Protein AF-A0A8T3BI69-F1 (afdb_monomer)

Secondary structure (DSSP, 8-state):
--------S-HHHHHHHHHHHHHHHHHHHHHHHHHHHHHHHHH---GGG-SS-HHHHHHHHTTSTT-----HHHHHHHHHHHHHHHHHHHHHHHHHHHHTT-SS--HHHHHHHHTT-GGGGGGTTT-

Sequence (127 aa):
MDQQNHNTPQENGDIAGAHLRHHHQQQQQLRTLWVDMYREIEQMKNFKNMNLPLPTIKKIMETDEDVQMIDDEALVVFACACEMFILELTHRPWTHAEKNKRQTLQKNDIVAAIRQTDRLEFLADIL

Radius of gyration: 21.9 Å; Cα contacts (8 Å, |Δi|>4): 60; chains: 1; bounding box: 52×38×75 Å

Solvent-accessible surface area (backbone atoms only — not comparable to full-atom values): 7729 Å² total; per-residue (Å²): 138,87,83,80,84,90,80,78,85,65,67,68,62,57,55,55,53,52,51,53,51,52,53,51,50,52,53,48,53,50,50,51,53,52,53,54,49,52,51,50,58,75,63,61,85,58,84,86,73,54,95,53,61,54,72,58,54,49,56,58,58,57,68,42,88,87,54,86,81,80,57,72,66,56,43,54,50,48,42,54,51,51,53,56,47,52,54,50,61,50,56,56,17,42,56,50,21,50,75,68,76,38,97,61,85,49,72,68,26,41,46,55,38,34,79,74,33,78,93,42,49,90,45,59,90,80,97

InterPro domains:
  IPR007125 Core Histone H2A/H2B/H3 domain [PF00125] (40-115)
  IPR009072 Histone-fold [G3DSA:1.10.20.10] (15-127)
  IPR009072 Histone-fold [SSF47113] (3-123)
  IPR050568 Transcription/DNA replication regulator [PTHR10252] (22-127)

Organism: Dendrobium nobile (NCBI:txid94219)

Structure (mmCIF, N/CA/C/O backbone):
data_AF-A0A8T3BI69-F1
#
_entry.id   AF-A0A8T3BI69-F1
#
loop_
_atom_site.group_PDB
_atom_site.id
_atom_site.type_symbol
_atom_site.label_atom_id
_atom_site.label_alt_id
_atom_site.label_comp_id
_atom_site.label_asym_id
_atom_site.label_entity_id
_atom_site.label_seq_id
_atom_site.pdbx_PDB_ins_code
_atom_site.Cartn_x
_atom_site.Cartn_y
_atom_site.Cartn_z
_atom_site.occupancy
_atom_site.B_iso_or_equiv
_atom_site.auth_seq_id
_atom_site.auth_comp_id
_atom_site.auth_asym_id
_atom_site.auth_atom_id
_atom_site.pdbx_PDB_model_num
ATOM 1 N N . MET A 1 1 ? 29.627 -28.598 -53.662 1.00 40.31 1 MET A N 1
ATOM 2 C CA . MET A 1 1 ? 29.943 -27.183 -53.400 1.00 40.31 1 MET A CA 1
ATOM 3 C C . MET A 1 1 ? 28.933 -26.697 -52.399 1.00 40.31 1 MET A C 1
ATOM 5 O O . MET A 1 1 ? 27.747 -26.616 -52.689 1.00 40.31 1 MET A O 1
ATOM 9 N N . ASP A 1 2 ? 29.450 -26.575 -51.195 1.00 43.94 2 ASP A N 1
ATOM 10 C CA . ASP A 1 2 ? 28.771 -26.435 -49.925 1.00 43.94 2 ASP A CA 1
ATOM 11 C C . ASP A 1 2 ? 28.125 -25.063 -49.748 1.00 43.94 2 ASP A C 1
ATOM 13 O O . ASP A 1 2 ? 28.671 -24.046 -50.180 1.00 43.94 2 ASP A O 1
ATOM 17 N N . GLN A 1 3 ? 27.004 -25.049 -49.029 1.00 41.16 3 GLN A N 1
ATOM 18 C CA . GLN A 1 3 ? 26.747 -24.047 -47.996 1.00 41.16 3 GLN A CA 1
ATOM 19 C C . GLN A 1 3 ? 25.651 -24.555 -47.050 1.00 41.16 3 GLN A C 1
ATOM 21 O O . GLN A 1 3 ? 24.454 -24.430 -47.300 1.00 41.16 3 GLN A O 1
ATOM 26 N N . GLN A 1 4 ? 26.105 -25.174 -45.959 1.00 42.47 4 GLN A N 1
ATOM 27 C CA . GLN A 1 4 ? 25.344 -25.377 -44.732 1.00 42.47 4 GLN A CA 1
ATOM 28 C C . GLN A 1 4 ? 25.448 -24.120 -43.848 1.00 42.47 4 GLN A C 1
ATOM 30 O O . GLN A 1 4 ? 26.543 -23.615 -43.632 1.00 42.47 4 GLN A O 1
ATOM 35 N N . ASN A 1 5 ? 24.290 -23.691 -43.331 1.00 43.53 5 ASN A N 1
ATOM 36 C CA . ASN A 1 5 ? 23.992 -23.004 -42.063 1.00 43.53 5 ASN A CA 1
ATOM 37 C C . ASN A 1 5 ? 24.924 -21.921 -41.492 1.00 43.53 5 ASN A C 1
ATOM 39 O O . ASN A 1 5 ? 26.056 -22.203 -41.118 1.00 43.53 5 ASN A O 1
ATOM 43 N N . HIS A 1 6 ? 24.310 -20.800 -41.088 1.00 39.62 6 HIS A N 1
ATOM 44 C CA . HIS A 1 6 ? 24.419 -20.318 -39.702 1.00 39.62 6 HIS A CA 1
ATOM 45 C C . HIS A 1 6 ? 23.134 -19.583 -39.288 1.00 39.62 6 HIS A C 1
ATOM 47 O O . HIS A 1 6 ? 22.968 -18.398 -39.545 1.00 39.62 6 HIS A O 1
ATOM 53 N N . ASN A 1 7 ? 22.214 -20.306 -38.648 1.00 47.62 7 ASN A N 1
ATOM 54 C CA . ASN A 1 7 ? 21.212 -19.711 -37.768 1.00 47.62 7 ASN A CA 1
ATOM 55 C C . ASN A 1 7 ? 21.392 -20.398 -36.412 1.00 47.62 7 ASN A C 1
ATOM 57 O O . ASN A 1 7 ? 21.103 -21.585 -36.257 1.00 47.62 7 ASN A O 1
ATOM 61 N N . THR A 1 8 ? 22.003 -19.684 -35.475 1.00 51.09 8 THR A N 1
ATOM 62 C CA . THR A 1 8 ? 22.376 -20.165 -34.143 1.00 51.09 8 THR A CA 1
ATOM 63 C C . THR A 1 8 ? 21.138 -20.222 -33.236 1.00 51.09 8 THR A C 1
ATOM 65 O O . THR A 1 8 ? 20.461 -19.209 -33.091 1.00 51.09 8 THR A O 1
ATOM 68 N N . PRO A 1 9 ? 20.851 -21.339 -32.540 1.00 45.19 9 PRO A N 1
ATOM 69 C CA . PRO A 1 9 ? 19.766 -21.417 -31.549 1.00 45.19 9 PRO A CA 1
ATOM 70 C C . PRO A 1 9 ? 20.068 -20.746 -30.189 1.00 45.19 9 PRO A C 1
ATOM 72 O O . PRO A 1 9 ? 19.399 -21.048 -29.203 1.00 45.19 9 PRO A O 1
ATOM 75 N N . GLN A 1 10 ? 21.091 -19.890 -30.082 1.00 48.94 10 GLN A N 1
ATOM 76 C CA . GLN A 1 10 ? 21.753 -19.631 -28.794 1.00 48.94 10 GLN A CA 1
ATOM 77 C C . GLN A 1 10 ? 21.201 -18.440 -27.980 1.00 48.94 10 GLN A C 1
ATOM 79 O O . GLN A 1 10 ? 21.385 -18.422 -26.770 1.00 48.94 10 GLN A O 1
ATOM 84 N N . GLU A 1 11 ? 20.456 -17.497 -28.572 1.00 48.66 11 GLU A N 1
ATOM 85 C CA . GLU A 1 11 ? 19.955 -16.309 -27.840 1.00 48.66 11 GLU A CA 1
ATOM 86 C C . GLU A 1 11 ? 18.747 -16.579 -26.923 1.00 48.66 11 GLU A C 1
ATOM 88 O O . GLU A 1 11 ? 18.547 -15.883 -25.928 1.00 48.66 11 GLU A O 1
ATOM 93 N N . ASN A 1 12 ? 17.940 -17.607 -27.201 1.00 50.50 12 ASN A N 1
ATOM 94 C CA . ASN A 1 12 ? 16.701 -17.842 -26.446 1.00 50.50 12 ASN A CA 1
ATOM 95 C C . ASN A 1 12 ? 16.950 -18.370 -25.017 1.00 50.50 12 ASN A C 1
ATOM 97 O O . ASN A 1 12 ? 16.139 -18.128 -24.120 1.00 50.50 12 ASN A O 1
ATOM 101 N N . GLY A 1 13 ? 18.071 -19.064 -24.786 1.00 54.59 13 GLY A N 1
ATOM 102 C CA . GLY A 1 13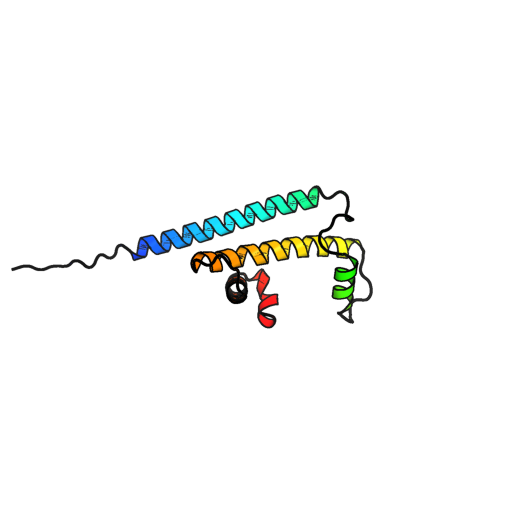 ? 18.449 -19.584 -23.464 1.00 54.59 13 GLY A CA 1
ATOM 103 C C . GLY A 1 13 ? 18.922 -18.493 -22.497 1.00 54.59 13 GLY A C 1
ATOM 104 O O . GLY A 1 13 ? 18.606 -18.534 -21.305 1.00 54.59 13 GLY A O 1
ATOM 105 N N . ASP A 1 14 ? 19.604 -17.471 -23.016 1.00 61.78 14 ASP A N 1
ATOM 106 C CA . ASP A 1 14 ? 20.175 -16.386 -22.212 1.00 61.78 14 ASP A CA 1
ATOM 107 C C . ASP A 1 14 ? 19.100 -15.417 -21.685 1.00 61.78 14 ASP A C 1
ATOM 109 O O . ASP A 1 14 ? 19.175 -14.948 -20.543 1.00 61.78 14 ASP A O 1
ATOM 113 N N . ILE A 1 15 ? 18.045 -15.176 -22.474 1.00 64.06 15 ILE A N 1
ATOM 114 C CA . ILE A 1 15 ? 16.921 -14.292 -22.115 1.00 64.06 15 ILE A CA 1
ATOM 115 C C . ILE A 1 15 ? 16.060 -14.903 -20.997 1.00 64.06 15 ILE A C 1
ATOM 117 O O . ILE A 1 15 ? 15.625 -14.193 -20.083 1.00 64.06 15 ILE A O 1
ATOM 121 N N . ALA A 1 16 ? 15.837 -16.221 -21.034 1.00 68.50 16 ALA A N 1
ATOM 122 C CA . ALA A 1 16 ? 15.112 -16.937 -19.985 1.00 68.50 16 ALA A CA 1
ATOM 123 C C . ALA A 1 16 ? 15.886 -16.914 -18.652 1.00 68.50 16 ALA A C 1
ATOM 125 O O . ALA A 1 16 ? 15.313 -16.621 -17.598 1.00 68.50 16 ALA A O 1
ATOM 126 N N . GLY A 1 17 ? 17.207 -17.124 -18.700 1.00 72.50 17 GLY A N 1
ATOM 127 C CA . GLY A 1 17 ? 18.081 -17.024 -17.528 1.00 72.50 17 GLY A CA 1
ATOM 128 C C . GLY A 1 17 ? 18.134 -15.613 -16.929 1.00 72.50 17 GLY A C 1
ATOM 129 O O . GLY A 1 17 ? 18.128 -15.452 -15.707 1.00 72.50 17 GLY A O 1
ATOM 130 N N . ALA A 1 18 ? 18.132 -14.569 -17.764 1.00 72.88 18 ALA A N 1
ATOM 131 C CA . ALA A 1 18 ? 18.073 -13.180 -17.304 1.00 72.88 18 ALA A CA 1
ATOM 132 C C . ALA A 1 18 ? 16.747 -12.844 -16.594 1.00 72.88 18 ALA A C 1
ATOM 134 O O . ALA A 1 18 ? 16.772 -12.230 -15.526 1.00 72.88 18 ALA A O 1
ATOM 135 N N . HIS A 1 19 ? 15.609 -13.302 -17.128 1.00 72.56 19 HIS A N 1
ATOM 136 C CA . HIS A 1 19 ? 14.294 -13.117 -16.502 1.00 72.56 19 HIS A CA 1
ATOM 137 C C . HIS A 1 19 ? 14.198 -13.770 -15.120 1.00 72.56 19 HIS A C 1
ATOM 139 O O . HIS A 1 19 ? 13.733 -13.134 -14.172 1.00 72.56 19 HIS A O 1
ATOM 145 N N . LEU A 1 20 ? 14.674 -15.012 -14.989 1.00 75.75 20 LEU A N 1
ATOM 146 C CA . LEU A 1 20 ? 14.683 -15.745 -13.720 1.00 75.75 20 LEU A CA 1
ATOM 147 C C . LEU A 1 20 ? 15.527 -15.031 -12.656 1.00 75.75 20 LEU A C 1
ATOM 149 O O . LEU A 1 20 ? 15.079 -14.870 -11.520 1.00 75.75 20 LEU A O 1
ATOM 153 N N . ARG A 1 21 ? 16.717 -14.539 -13.031 1.00 77.94 21 ARG A N 1
ATOM 154 C CA . ARG A 1 21 ? 17.591 -13.769 -12.129 1.00 77.94 21 ARG A CA 1
ATOM 155 C C . ARG A 1 21 ? 16.933 -12.475 -11.661 1.00 77.94 21 ARG A C 1
ATOM 157 O O . ARG A 1 21 ? 16.949 -12.189 -10.468 1.00 77.94 21 ARG A O 1
ATOM 164 N N . HIS A 1 22 ? 16.311 -11.732 -12.575 1.00 78.88 22 HIS A N 1
ATOM 165 C CA . HIS A 1 22 ? 15.644 -10.474 -12.241 1.00 78.88 22 HIS A CA 1
ATOM 166 C C . HIS A 1 22 ? 14.434 -10.690 -11.325 1.00 78.88 22 HIS A C 1
ATOM 168 O O . HIS A 1 22 ? 14.223 -9.933 -10.380 1.00 78.88 22 HIS A O 1
ATOM 174 N N . HIS A 1 23 ? 13.635 -11.728 -11.580 1.00 78.69 23 HIS A N 1
ATOM 175 C CA . HIS A 1 23 ? 12.509 -12.069 -10.716 1.00 78.69 23 HIS A CA 1
ATOM 176 C C . HIS A 1 23 ? 12.985 -12.489 -9.320 1.00 78.69 23 HIS A C 1
ATOM 178 O O . HIS A 1 23 ? 12.449 -12.031 -8.313 1.00 78.69 23 HIS A O 1
ATOM 184 N N . HIS A 1 24 ? 14.043 -13.302 -9.244 1.00 83.94 24 HIS A N 1
ATOM 185 C CA . HIS A 1 24 ? 14.629 -13.707 -7.971 1.00 83.94 24 HIS A CA 1
ATOM 186 C C . HIS A 1 24 ? 15.183 -12.515 -7.180 1.00 83.94 24 HIS A C 1
ATOM 188 O O . HIS A 1 24 ? 14.930 -12.408 -5.981 1.00 83.94 24 HIS A O 1
ATOM 194 N N . GLN A 1 25 ? 15.885 -11.595 -7.846 1.00 84.94 25 GLN A N 1
ATOM 195 C CA . GLN A 1 25 ? 16.405 -10.373 -7.233 1.00 84.94 25 GLN A CA 1
ATOM 196 C C . GLN A 1 25 ? 15.276 -9.483 -6.700 1.00 84.94 25 GLN A C 1
ATOM 198 O O . GLN A 1 25 ? 15.341 -9.038 -5.557 1.00 84.94 25 GLN A O 1
ATOM 203 N N . GLN A 1 26 ? 14.205 -9.294 -7.474 1.00 81.62 26 GLN A N 1
ATOM 204 C CA . GLN A 1 26 ? 13.034 -8.532 -7.037 1.00 81.62 26 GLN A CA 1
ATOM 205 C C . GLN A 1 26 ? 12.385 -9.162 -5.793 1.00 81.62 26 GLN A C 1
ATOM 207 O O . GLN A 1 26 ? 12.049 -8.460 -4.840 1.00 81.62 26 GLN A O 1
ATOM 212 N N . GLN A 1 27 ? 12.247 -10.492 -5.760 1.00 83.56 27 GLN A N 1
ATOM 213 C CA . GLN A 1 27 ? 11.738 -11.189 -4.578 1.00 83.56 27 GLN A CA 1
ATOM 214 C C . GLN A 1 27 ? 12.659 -11.035 -3.361 1.00 83.56 27 GLN A C 1
ATOM 216 O O . GLN A 1 27 ? 12.168 -10.939 -2.239 1.00 83.56 27 GLN A O 1
ATOM 221 N N . GLN A 1 28 ? 13.982 -11.033 -3.556 1.00 88.06 28 GLN A N 1
ATOM 222 C CA . GLN A 1 28 ? 14.936 -10.799 -2.471 1.00 88.06 28 GLN A CA 1
ATOM 223 C C . GLN A 1 28 ? 14.813 -9.379 -1.913 1.00 88.06 28 GLN A C 1
ATOM 225 O O . GLN A 1 28 ? 14.727 -9.231 -0.700 1.00 88.06 28 GLN A O 1
ATOM 230 N N . GLN A 1 29 ? 14.741 -8.360 -2.774 1.00 88.25 29 GLN A N 1
ATOM 231 C CA . GLN A 1 29 ? 14.563 -6.965 -2.352 1.00 88.25 29 GLN A CA 1
ATOM 232 C C . GLN A 1 29 ? 13.274 -6.779 -1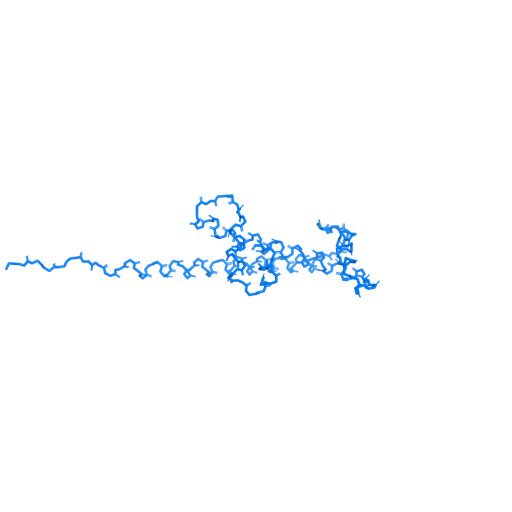.554 1.00 88.25 29 GLN A C 1
ATOM 234 O O . GLN A 1 29 ? 13.297 -6.177 -0.484 1.00 88.25 29 GLN A O 1
ATOM 239 N N . LEU A 1 30 ? 12.170 -7.370 -2.027 1.00 86.94 30 LEU A N 1
ATOM 240 C CA . LEU A 1 30 ? 10.920 -7.384 -1.276 1.00 86.94 30 LEU A CA 1
ATOM 241 C C . LEU A 1 30 ? 11.104 -8.078 0.075 1.00 86.94 30 LEU A C 1
ATOM 243 O O . LEU A 1 30 ? 10.722 -7.512 1.089 1.00 86.94 30 LEU A O 1
ATOM 247 N N . ARG A 1 31 ? 11.724 -9.265 0.134 1.00 89.25 31 ARG A N 1
ATOM 248 C CA . ARG A 1 31 ? 11.969 -9.948 1.418 1.00 89.25 31 ARG A CA 1
ATOM 249 C C . ARG A 1 31 ? 12.753 -9.081 2.400 1.00 89.25 31 ARG A C 1
ATOM 251 O O . ARG A 1 31 ? 12.360 -9.016 3.558 1.00 89.25 31 ARG A O 1
ATOM 258 N N . THR A 1 32 ? 13.814 -8.417 1.949 1.00 92.31 32 THR A N 1
ATOM 259 C CA . THR A 1 32 ? 14.601 -7.511 2.795 1.00 92.31 32 THR A CA 1
ATOM 260 C C . THR A 1 32 ? 13.749 -6.352 3.302 1.00 92.31 32 THR A C 1
ATOM 262 O O . THR A 1 32 ? 13.689 -6.143 4.507 1.00 92.31 32 THR A O 1
ATOM 265 N N . LEU A 1 33 ? 13.003 -5.688 2.410 1.00 90.19 33 LEU A N 1
ATOM 266 C CA . LEU A 1 33 ? 12.074 -4.614 2.776 1.00 90.19 33 LEU A CA 1
ATOM 267 C C . LEU A 1 33 ? 11.076 -5.077 3.844 1.00 90.19 33 LEU A C 1
ATOM 269 O O . LEU A 1 33 ? 10.857 -4.383 4.830 1.00 90.19 33 LEU A O 1
ATOM 273 N N . TRP A 1 34 ? 10.508 -6.274 3.680 1.00 90.00 34 TRP A N 1
ATOM 274 C CA . TRP A 1 34 ? 9.569 -6.840 4.645 1.00 90.00 34 TRP A CA 1
ATOM 275 C C . TRP A 1 34 ? 10.213 -7.101 6.010 1.00 90.00 34 TRP A C 1
ATOM 277 O O . TRP A 1 34 ? 9.611 -6.779 7.029 1.00 90.00 34 TRP A O 1
ATOM 287 N N . VAL A 1 35 ? 11.432 -7.644 6.046 1.00 92.50 35 VAL A N 1
ATOM 288 C CA . VAL A 1 35 ? 12.174 -7.877 7.297 1.00 92.50 35 VAL A CA 1
ATOM 289 C C . VAL A 1 35 ? 12.476 -6.566 8.022 1.00 92.50 35 VAL A C 1
ATOM 291 O O . VAL A 1 35 ? 12.246 -6.475 9.229 1.00 92.50 35 VAL A O 1
ATOM 294 N N . ASP A 1 36 ? 12.956 -5.555 7.300 1.00 90.75 36 ASP A N 1
ATOM 295 C CA . ASP A 1 36 ? 13.303 -4.256 7.881 1.00 90.75 36 ASP A CA 1
ATOM 296 C C . ASP A 1 36 ? 12.069 -3.572 8.479 1.00 90.75 36 ASP A C 1
ATOM 298 O O . ASP A 1 36 ? 12.089 -3.103 9.613 1.00 90.75 36 ASP A O 1
ATOM 302 N N . MET A 1 37 ? 10.955 -3.626 7.762 1.00 87.19 37 MET A N 1
ATOM 303 C CA . MET A 1 37 ? 9.687 -3.045 8.178 1.00 87.19 37 MET A CA 1
ATOM 304 C C . MET A 1 37 ? 9.069 -3.753 9.391 1.00 87.19 37 MET A C 1
ATOM 306 O O . MET A 1 37 ? 8.590 -3.094 10.312 1.00 87.19 37 MET A O 1
ATOM 310 N N . TYR A 1 38 ? 9.121 -5.090 9.454 1.00 88.19 38 TYR A N 1
ATOM 311 C CA . TYR A 1 38 ? 8.701 -5.819 10.658 1.00 88.19 38 TYR A CA 1
ATOM 312 C C . TYR A 1 38 ? 9.534 -5.417 11.873 1.00 88.19 38 TYR A C 1
ATOM 314 O O . TYR A 1 38 ? 8.990 -5.190 12.952 1.00 88.19 38 TYR A O 1
ATOM 322 N N . ARG A 1 39 ? 10.847 -5.267 11.686 1.00 89.88 39 ARG A N 1
ATOM 323 C CA . ARG A 1 39 ? 11.744 -4.805 12.741 1.00 89.88 39 ARG A CA 1
ATOM 324 C C . ARG A 1 39 ? 11.415 -3.374 13.183 1.00 89.88 39 ARG A C 1
ATOM 326 O O . ARG A 1 39 ? 11.489 -3.086 14.374 1.00 89.88 39 ARG A O 1
ATOM 333 N N . GLU A 1 40 ? 11.066 -2.479 12.264 1.00 85.94 40 GLU A N 1
ATOM 334 C CA . GLU A 1 40 ? 10.639 -1.115 12.603 1.00 85.94 40 GLU A CA 1
ATOM 335 C C . GLU A 1 40 ? 9.344 -1.111 13.423 1.00 85.94 40 GLU A C 1
ATOM 337 O O . GLU A 1 40 ? 9.270 -0.417 14.440 1.00 85.94 40 GLU A O 1
ATOM 342 N N . ILE A 1 41 ? 8.366 -1.942 13.048 1.00 85.75 41 ILE A N 1
ATOM 343 C CA . ILE A 1 41 ? 7.105 -2.102 13.786 1.00 85.75 41 ILE A CA 1
ATOM 344 C C . ILE A 1 41 ? 7.363 -2.640 15.200 1.00 85.75 41 ILE A C 1
ATOM 346 O O . ILE A 1 41 ? 6.851 -2.076 16.165 1.00 85.75 41 ILE A O 1
ATOM 350 N N . GLU A 1 42 ? 8.202 -3.669 15.361 1.00 85.19 42 GLU A N 1
ATOM 351 C CA . GLU A 1 42 ? 8.571 -4.209 16.683 1.00 85.19 42 GLU A CA 1
ATOM 352 C C . GLU A 1 42 ? 9.262 -3.169 17.581 1.00 85.19 42 GLU A C 1
ATOM 354 O O . GLU A 1 42 ? 9.149 -3.208 18.809 1.00 85.19 42 GLU A O 1
ATOM 359 N N . GLN A 1 43 ? 9.991 -2.227 16.981 1.00 84.56 43 GLN A N 1
ATOM 360 C CA . GLN A 1 43 ? 10.700 -1.164 17.694 1.00 84.56 43 GLN A CA 1
ATOM 361 C C . GLN A 1 43 ? 9.834 0.075 17.946 1.00 84.56 43 GLN A C 1
ATOM 363 O O . GLN A 1 43 ? 10.265 0.990 18.661 1.00 84.56 43 GLN A O 1
ATOM 368 N N . MET A 1 44 ? 8.615 0.118 17.404 1.00 78.88 44 MET A N 1
ATOM 369 C CA . MET A 1 44 ? 7.711 1.251 17.524 1.00 78.88 44 MET A CA 1
ATOM 370 C C . MET A 1 44 ? 7.166 1.350 18.956 1.00 78.88 44 MET A C 1
ATOM 372 O O . MET A 1 44 ? 6.229 0.669 19.355 1.00 78.88 44 MET A O 1
ATOM 376 N N . LYS A 1 45 ? 7.771 2.229 19.762 1.00 71.00 45 LYS A N 1
ATOM 377 C CA . LYS A 1 45 ? 7.378 2.454 21.169 1.00 71.00 45 LYS A CA 1
ATOM 378 C C . LYS A 1 45 ? 6.323 3.544 21.353 1.00 71.00 45 LYS A C 1
ATOM 380 O O . LYS A 1 45 ? 5.764 3.671 22.438 1.00 71.00 45 LYS A O 1
ATOM 385 N N . ASN A 1 46 ? 6.103 4.381 20.338 1.00 74.19 46 ASN A N 1
ATOM 386 C CA . ASN A 1 46 ? 5.197 5.522 20.418 1.00 74.19 46 ASN A CA 1
ATOM 387 C C . ASN A 1 46 ? 4.405 5.685 19.116 1.00 74.19 46 ASN A C 1
ATOM 389 O O . ASN A 1 46 ? 4.934 6.159 18.112 1.00 74.19 46 ASN A O 1
ATOM 393 N N . PHE A 1 47 ? 3.114 5.364 19.179 1.00 72.75 47 PHE A N 1
ATOM 394 C CA . PHE A 1 47 ? 2.177 5.442 18.054 1.00 72.75 47 PHE A CA 1
ATOM 395 C C . PHE A 1 47 ? 1.846 6.880 17.621 1.00 72.75 47 PHE A C 1
ATOM 397 O O . PHE A 1 47 ? 1.183 7.090 16.612 1.00 72.75 47 PHE A O 1
ATOM 404 N N . LYS A 1 48 ? 2.337 7.898 18.344 1.00 65.88 48 LYS A N 1
ATOM 405 C CA . LYS A 1 48 ? 2.199 9.307 17.937 1.00 65.88 48 LYS A CA 1
ATOM 406 C C . LYS A 1 48 ? 3.073 9.689 16.740 1.00 65.88 48 LYS A C 1
ATOM 408 O O . LYS A 1 48 ? 2.833 10.735 16.151 1.00 65.88 48 LYS A O 1
ATOM 413 N N . ASN A 1 49 ? 4.066 8.869 16.393 1.00 69.94 49 ASN A N 1
ATOM 414 C CA . ASN A 1 49 ? 5.007 9.141 15.305 1.00 69.94 49 ASN A CA 1
ATOM 415 C C . ASN A 1 49 ? 4.661 8.382 14.012 1.00 69.94 49 ASN A C 1
ATOM 417 O O . ASN A 1 49 ? 5.537 8.174 13.179 1.00 69.94 49 ASN A O 1
ATOM 421 N N . MET A 1 50 ? 3.413 7.934 13.852 1.00 80.56 50 MET A N 1
ATOM 422 C CA . MET A 1 50 ? 2.981 7.270 12.623 1.00 80.56 50 MET A CA 1
ATOM 423 C C . MET A 1 50 ? 2.933 8.246 11.450 1.00 80.56 50 MET A C 1
ATOM 425 O O . MET A 1 50 ? 2.459 9.375 11.583 1.00 80.56 50 MET A O 1
ATOM 429 N N . ASN A 1 51 ? 3.378 7.778 10.284 1.00 85.06 51 ASN A N 1
ATOM 430 C CA . ASN A 1 51 ? 3.373 8.560 9.049 1.00 85.06 51 ASN A CA 1
ATOM 431 C C . ASN A 1 51 ? 1.952 8.830 8.530 1.00 85.06 51 ASN A C 1
ATOM 433 O O . ASN A 1 51 ? 1.720 9.819 7.833 1.00 85.06 51 ASN A O 1
ATOM 437 N N . LEU A 1 52 ? 0.993 7.967 8.886 1.00 90.44 52 LEU A N 1
ATOM 438 C CA . LEU A 1 52 ? -0.406 8.095 8.497 1.00 90.44 52 LEU A CA 1
ATOM 439 C C . LEU A 1 52 ? -1.268 8.602 9.667 1.00 90.44 52 LEU A C 1
ATOM 441 O O . LEU A 1 52 ? -1.191 8.066 10.775 1.00 90.44 52 LEU A O 1
ATOM 445 N N . PRO A 1 53 ? -2.124 9.616 9.446 1.00 92.44 53 PRO A N 1
ATOM 446 C CA . PRO A 1 53 ? -2.956 10.1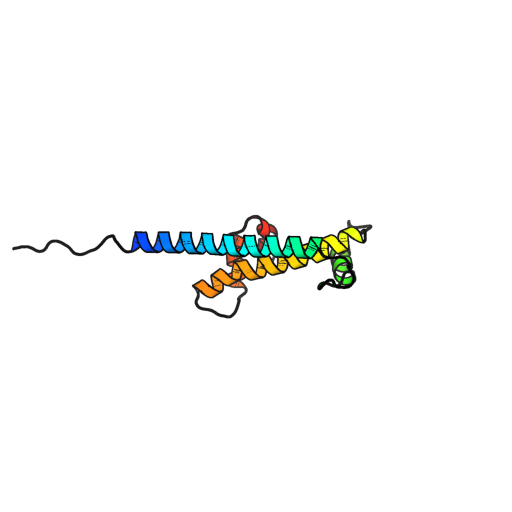80 10.502 1.00 92.44 53 PRO A CA 1
ATOM 447 C C . PRO A 1 53 ? -4.114 9.242 10.876 1.00 92.44 53 PRO A C 1
ATOM 449 O O . PRO A 1 53 ? -5.028 9.024 10.076 1.00 92.44 53 PRO A O 1
ATOM 452 N N . LEU A 1 54 ? -4.130 8.773 12.131 1.00 93.19 54 LEU A N 1
ATOM 453 C CA . LEU A 1 54 ? -5.195 7.911 12.673 1.00 93.19 54 LEU A CA 1
ATOM 454 C C . LEU A 1 54 ? -6.620 8.464 12.470 1.00 93.19 54 LEU A C 1
ATOM 456 O O . LEU A 1 54 ? -7.495 7.678 12.113 1.00 93.19 54 LEU A O 1
ATOM 460 N N . PRO A 1 55 ? -6.894 9.782 12.610 1.00 94.38 55 PRO A N 1
ATOM 461 C CA . PRO A 1 55 ? -8.238 10.312 12.362 1.00 94.38 55 PRO A CA 1
ATOM 462 C C . PRO A 1 55 ? -8.721 10.111 10.920 1.00 94.38 55 PRO A C 1
ATOM 464 O O . PRO A 1 55 ? -9.908 9.900 10.691 1.00 94.38 55 PRO A O 1
ATOM 467 N N . THR A 1 56 ? -7.813 10.161 9.942 1.00 96.38 56 THR A N 1
ATOM 468 C CA . THR A 1 56 ? -8.159 9.933 8.532 1.00 96.38 56 THR A CA 1
ATOM 469 C C . THR A 1 56 ? -8.441 8.461 8.278 1.00 96.38 56 THR A C 1
ATOM 471 O O . THR A 1 56 ? -9.416 8.147 7.603 1.00 96.38 56 THR A O 1
ATOM 474 N N . ILE A 1 57 ? -7.627 7.566 8.848 1.00 96.50 57 ILE A N 1
ATOM 475 C CA . ILE A 1 57 ? -7.850 6.116 8.777 1.00 96.50 57 ILE A CA 1
ATOM 476 C C . ILE A 1 57 ? -9.217 5.777 9.373 1.00 96.50 57 ILE A C 1
ATOM 478 O O . ILE A 1 57 ? -10.028 5.139 8.709 1.00 96.50 57 ILE A O 1
ATOM 482 N N . LYS A 1 58 ? -9.510 6.297 10.572 1.00 96.62 58 LYS A N 1
ATOM 483 C CA . LYS A 1 58 ? -10.806 6.125 11.234 1.00 96.62 58 LYS A CA 1
ATOM 484 C C . LYS A 1 58 ? -11.960 6.575 10.340 1.00 96.62 58 LYS A C 1
ATOM 486 O O . LYS A 1 58 ? -12.885 5.809 10.112 1.00 96.62 58 LYS A O 1
ATOM 491 N N . LYS A 1 59 ? -11.861 7.777 9.764 1.00 97.25 59 LYS A N 1
ATOM 492 C CA . LYS A 1 59 ? -12.894 8.316 8.874 1.00 97.25 59 LYS A CA 1
ATOM 493 C C . LYS A 1 59 ? -13.117 7.455 7.627 1.00 97.25 59 LYS A C 1
ATOM 495 O O . LYS A 1 59 ? -14.248 7.368 7.172 1.00 97.25 59 LYS A O 1
ATOM 500 N N . ILE A 1 60 ? -12.065 6.861 7.056 1.00 97.69 60 ILE A N 1
ATOM 501 C CA . ILE A 1 60 ? -12.184 5.934 5.918 1.00 97.69 60 ILE A CA 1
ATOM 502 C C . ILE A 1 60 ? -12.907 4.658 6.354 1.00 97.69 60 ILE A C 1
ATOM 504 O O . ILE A 1 60 ? -13.813 4.219 5.659 1.00 97.69 60 ILE A O 1
ATOM 508 N N . MET A 1 61 ? -12.550 4.090 7.507 1.00 97.75 61 MET A N 1
ATOM 509 C CA . MET A 1 61 ? -13.206 2.889 8.036 1.00 97.75 61 MET A CA 1
ATOM 510 C C . MET A 1 61 ? -14.699 3.121 8.333 1.00 97.7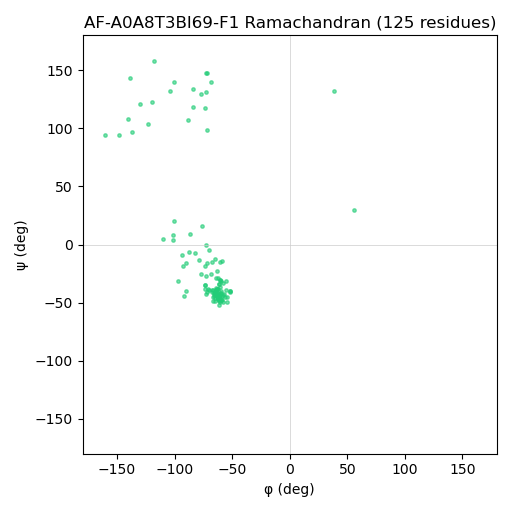5 61 MET A C 1
ATOM 512 O O . MET A 1 61 ? -15.514 2.264 8.026 1.00 97.75 61 MET A O 1
ATOM 516 N N . GLU A 1 62 ? -15.067 4.296 8.850 1.00 96.94 62 GLU A N 1
ATOM 517 C CA . GLU A 1 62 ? -16.460 4.708 9.117 1.00 96.94 62 GLU A CA 1
ATOM 518 C C . GLU A 1 62 ? -17.275 5.036 7.846 1.00 96.94 62 GLU A C 1
ATOM 520 O O . GLU A 1 62 ? -18.442 5.408 7.951 1.00 96.94 62 GLU A O 1
ATOM 525 N N . THR A 1 63 ? -16.691 4.945 6.641 1.00 97.38 63 THR A N 1
ATOM 526 C CA . THR A 1 63 ? -17.475 5.070 5.393 1.00 97.38 63 THR A CA 1
ATOM 527 C C . THR A 1 63 ? -18.334 3.845 5.103 1.00 97.38 63 THR A C 1
ATOM 529 O O . THR A 1 63 ? -19.270 3.946 4.313 1.00 97.38 63 THR A O 1
ATOM 532 N N . ASP A 1 64 ? -18.022 2.712 5.728 1.00 97.00 64 ASP A N 1
ATOM 533 C CA . ASP A 1 64 ? -18.843 1.512 5.683 1.00 97.00 64 ASP A CA 1
ATOM 534 C C . ASP A 1 64 ? -19.948 1.620 6.748 1.00 97.00 64 ASP A C 1
ATOM 536 O O . ASP A 1 64 ? -19.662 1.741 7.941 1.00 97.00 64 ASP A O 1
ATOM 540 N N . GLU A 1 65 ? -21.213 1.614 6.311 1.00 96.00 65 GLU A N 1
ATOM 541 C CA . GLU A 1 65 ? -22.384 1.810 7.179 1.00 96.00 65 GLU A CA 1
ATOM 542 C C . GLU A 1 65 ? -22.537 0.701 8.234 1.00 96.00 65 GLU A C 1
ATOM 544 O O . GLU A 1 65 ? -23.145 0.932 9.283 1.00 96.00 65 GLU A O 1
ATOM 549 N N . ASP A 1 66 ? -21.956 -0.478 7.996 1.00 96.94 66 ASP A N 1
ATOM 550 C CA . ASP A 1 66 ? -22.014 -1.608 8.923 1.00 96.94 66 ASP A CA 1
ATOM 551 C C . ASP A 1 66 ? -20.967 -1.503 10.056 1.00 96.94 66 ASP A C 1
ATOM 553 O O . ASP A 1 66 ? -21.001 -2.272 11.026 1.00 96.94 66 ASP A O 1
ATOM 557 N N . VAL A 1 67 ? -20.050 -0.528 9.994 1.00 95.62 67 VAL A N 1
ATOM 558 C CA . VAL A 1 67 ? -19.008 -0.309 11.009 1.00 95.62 67 VAL A CA 1
ATOM 559 C C . VAL A 1 67 ? -19.520 0.605 12.124 1.00 95.62 67 VAL A C 1
ATOM 561 O O . VAL A 1 67 ? -19.639 1.816 11.971 1.00 95.62 67 VAL A O 1
ATOM 564 N N . GLN A 1 68 ? -19.783 0.027 13.301 1.00 92.25 68 GLN A N 1
ATOM 565 C CA . GLN A 1 68 ? -20.323 0.779 14.446 1.00 92.25 68 GLN A CA 1
ATOM 566 C C . GLN A 1 68 ? -19.259 1.344 15.393 1.00 92.25 68 GLN A C 1
ATOM 568 O O . GLN A 1 68 ? -19.378 2.472 15.867 1.00 92.25 68 GLN A O 1
ATOM 573 N N . MET A 1 69 ? -18.244 0.548 15.729 1.00 94.69 69 MET A N 1
ATOM 574 C CA . MET A 1 69 ? -17.185 0.930 16.664 1.00 94.69 69 MET A CA 1
ATOM 575 C C . MET A 1 69 ? -15.838 0.450 16.140 1.00 94.69 69 MET A C 1
ATOM 577 O O . MET A 1 69 ? -15.738 -0.630 15.562 1.00 94.69 69 MET A O 1
ATOM 581 N N . ILE A 1 70 ? -14.809 1.266 16.357 1.00 96.19 70 ILE A N 1
ATOM 582 C CA . ILE A 1 70 ? -13.435 0.983 15.953 1.00 96.19 70 ILE A CA 1
ATOM 583 C C . ILE A 1 70 ? -12.543 1.210 17.164 1.00 96.19 70 ILE A C 1
ATOM 585 O O . ILE A 1 70 ? -12.490 2.324 17.693 1.00 96.19 70 ILE A O 1
ATOM 589 N N . ASP A 1 71 ? -11.839 0.159 17.567 1.00 96.50 71 ASP A N 1
ATOM 590 C CA . ASP A 1 71 ? -10.848 0.227 18.632 1.00 96.50 71 ASP A CA 1
ATOM 591 C C . ASP A 1 71 ? -9.587 0.963 18.166 1.00 96.50 71 ASP A C 1
ATOM 593 O O . ASP A 1 71 ? -9.161 0.855 17.011 1.00 96.50 71 ASP A O 1
ATOM 597 N N . ASP A 1 72 ? -8.933 1.667 19.090 1.00 92.19 72 ASP A N 1
ATOM 598 C CA . ASP A 1 72 ? -7.690 2.391 18.801 1.00 92.19 72 ASP A CA 1
ATOM 599 C C . ASP A 1 72 ? -6.566 1.447 18.327 1.00 92.19 72 ASP A C 1
ATOM 601 O O . ASP A 1 72 ? -5.737 1.829 17.498 1.00 92.19 72 ASP A O 1
ATOM 605 N N . GLU A 1 73 ? -6.560 0.193 18.794 1.00 91.50 73 GLU A N 1
ATOM 606 C CA . GLU A 1 73 ? -5.610 -0.837 18.352 1.00 91.50 73 GLU A CA 1
ATOM 607 C C . GLU A 1 73 ? -5.777 -1.170 16.864 1.00 91.50 73 GLU A C 1
ATOM 609 O O . GLU A 1 73 ? -4.785 -1.316 16.147 1.00 91.50 73 GLU A O 1
ATOM 614 N N . ALA A 1 74 ? -7.017 -1.215 16.365 1.00 94.50 74 ALA A N 1
ATOM 615 C CA . ALA A 1 74 ? -7.279 -1.443 14.948 1.00 94.50 74 ALA A CA 1
ATOM 616 C C . ALA A 1 74 ? -6.733 -0.289 14.096 1.00 94.50 74 ALA A C 1
ATOM 618 O O . ALA A 1 74 ? -6.107 -0.535 13.067 1.00 94.50 74 ALA A O 1
ATOM 619 N N . LEU A 1 75 ? -6.889 0.963 14.544 1.00 94.06 75 LEU A N 1
ATOM 620 C CA . LEU A 1 75 ? -6.346 2.137 13.847 1.00 94.06 75 LEU A CA 1
ATOM 621 C C . LEU A 1 75 ? -4.817 2.083 13.734 1.00 94.06 75 LEU A C 1
ATOM 623 O O . LEU A 1 75 ? -4.265 2.387 12.677 1.00 94.06 75 LEU A O 1
ATOM 627 N N . VAL A 1 76 ? -4.143 1.670 14.810 1.00 91.75 76 VAL A N 1
ATOM 628 C CA . VAL A 1 76 ? -2.687 1.464 14.849 1.00 91.75 76 VAL A CA 1
ATOM 629 C C . VAL A 1 76 ? -2.258 0.374 13.866 1.00 91.75 76 VAL A C 1
ATOM 631 O O . VAL A 1 76 ? -1.329 0.583 13.085 1.00 91.75 76 VAL A O 1
ATOM 634 N N . VAL A 1 77 ? -2.956 -0.765 13.852 1.00 92.31 77 VAL A N 1
ATOM 635 C CA . VAL A 1 77 ? -2.674 -1.859 12.912 1.00 92.31 77 VAL A CA 1
ATOM 636 C C . VAL A 1 77 ? -2.884 -1.409 11.469 1.00 92.31 77 VAL A C 1
ATOM 638 O O . VAL A 1 77 ? -2.032 -1.684 10.628 1.00 92.31 77 VAL A O 1
ATOM 641 N N . PHE A 1 78 ? -3.963 -0.679 11.177 1.00 95.25 78 PHE A N 1
ATOM 642 C CA . PHE A 1 78 ? -4.214 -0.139 9.841 1.00 95.25 78 PHE A CA 1
ATOM 643 C C . PHE A 1 78 ? -3.148 0.862 9.410 1.00 95.25 78 PHE A C 1
ATOM 645 O O . PHE A 1 78 ? -2.703 0.802 8.270 1.00 95.25 78 PHE A O 1
ATOM 652 N N . ALA A 1 79 ? -2.694 1.749 10.296 1.00 92.88 79 ALA A N 1
ATOM 653 C CA . ALA A 1 79 ? -1.628 2.689 9.967 1.00 92.88 79 ALA A CA 1
ATOM 654 C C . ALA A 1 79 ? -0.343 1.960 9.551 1.00 92.88 79 ALA A C 1
ATOM 656 O O . ALA A 1 79 ? 0.209 2.260 8.491 1.00 92.88 79 ALA A O 1
ATOM 657 N N . CYS A 1 80 ? 0.072 0.950 10.324 1.00 91.19 80 CYS A N 1
ATOM 658 C CA . CYS A 1 80 ? 1.205 0.101 9.967 1.00 91.19 80 CYS A CA 1
ATOM 659 C C . CYS A 1 80 ? 0.942 -0.640 8.650 1.00 91.19 80 CY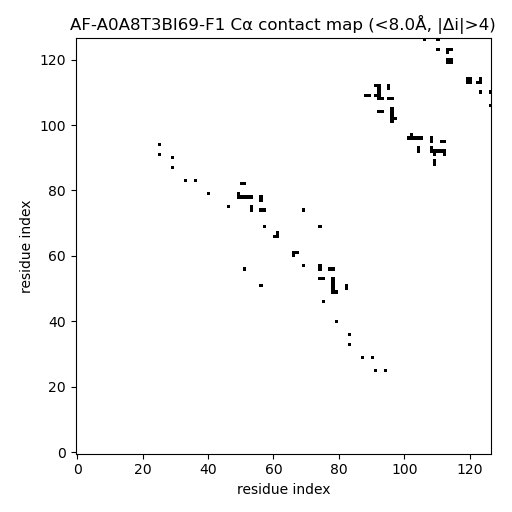S A C 1
ATOM 661 O O . CYS A 1 80 ? 1.727 -0.535 7.714 1.00 91.19 80 CYS A O 1
ATOM 663 N N . ALA A 1 81 ? -0.186 -1.339 8.527 1.00 92.56 81 ALA A N 1
ATOM 664 C CA . ALA A 1 81 ? -0.513 -2.124 7.340 1.00 92.56 81 ALA A CA 1
ATOM 665 C C . ALA A 1 81 ? -0.570 -1.271 6.063 1.00 92.56 81 ALA A C 1
ATOM 667 O O . ALA A 1 81 ? -0.082 -1.699 5.019 1.00 92.56 81 ALA A O 1
ATOM 668 N N . CYS A 1 82 ? -1.118 -0.057 6.131 1.00 94.75 82 CYS A N 1
ATOM 669 C CA . CYS A 1 82 ? -1.167 0.868 5.005 1.00 94.75 82 CYS A CA 1
ATOM 670 C C . CYS A 1 82 ? 0.229 1.355 4.601 1.00 94.75 82 CYS A C 1
ATOM 672 O O . CYS A 1 82 ? 0.509 1.447 3.408 1.00 94.75 82 CYS A O 1
ATOM 674 N N . GLU A 1 83 ? 1.118 1.627 5.556 1.00 91.31 83 GLU A N 1
ATOM 675 C CA . GLU A 1 83 ? 2.514 1.960 5.263 1.00 91.31 83 GLU A CA 1
ATOM 676 C C . GLU A 1 83 ? 3.222 0.803 4.544 1.00 91.31 83 GLU A C 1
ATOM 678 O O . GLU A 1 83 ? 3.801 0.990 3.469 1.00 91.31 83 GLU A O 1
ATOM 683 N N . MET A 1 84 ? 3.061 -0.415 5.066 1.00 90.81 84 MET A N 1
ATOM 684 C CA . MET A 1 84 ? 3.590 -1.640 4.462 1.00 90.81 84 MET A CA 1
ATOM 685 C C . MET A 1 84 ? 3.058 -1.849 3.038 1.00 90.81 84 MET A C 1
ATOM 687 O O . MET A 1 84 ? 3.799 -2.170 2.104 1.00 90.81 84 MET A O 1
ATOM 691 N N . PHE A 1 85 ? 1.759 -1.624 2.864 1.00 93.50 85 PHE A N 1
ATOM 692 C CA . PHE A 1 85 ? 1.064 -1.766 1.598 1.00 93.50 85 PHE A CA 1
ATOM 693 C C . PHE A 1 85 ? 1.534 -0.745 0.555 1.00 93.50 85 PHE A C 1
ATOM 695 O O . PHE A 1 85 ? 1.799 -1.127 -0.584 1.00 93.50 85 PHE A O 1
ATOM 702 N N . ILE A 1 86 ? 1.695 0.530 0.925 1.00 93.75 86 ILE A N 1
ATOM 703 C CA . ILE A 1 86 ? 2.179 1.581 0.016 1.00 93.75 86 ILE A CA 1
ATOM 704 C C . ILE A 1 86 ? 3.602 1.270 -0.458 1.00 93.75 86 ILE A C 1
ATOM 706 O O . ILE A 1 86 ? 3.891 1.395 -1.651 1.00 93.75 86 ILE A O 1
ATOM 710 N N . LEU A 1 87 ? 4.485 0.838 0.446 1.00 91.06 87 LEU A N 1
ATOM 711 C CA . LEU A 1 87 ? 5.863 0.478 0.102 1.00 91.06 87 LEU A CA 1
ATOM 712 C C . LEU A 1 87 ? 5.904 -0.679 -0.895 1.00 91.06 87 LEU A C 1
ATOM 714 O O . LEU A 1 87 ? 6.577 -0.601 -1.927 1.00 91.06 87 LEU A O 1
ATOM 718 N N . GLU A 1 88 ? 5.133 -1.731 -0.633 1.00 90.56 88 GLU A N 1
ATOM 719 C CA . GLU A 1 88 ? 5.016 -2.847 -1.559 1.00 90.56 88 GLU A CA 1
ATOM 720 C C . GLU A 1 88 ? 4.458 -2.411 -2.922 1.00 90.56 88 GLU A C 1
ATOM 722 O O . GLU A 1 88 ? 5.030 -2.753 -3.966 1.00 90.56 88 GLU A O 1
ATOM 727 N N . LEU A 1 89 ? 3.346 -1.669 -2.913 1.00 92.75 89 LEU A N 1
ATOM 728 C CA . LEU A 1 89 ? 2.657 -1.214 -4.117 1.00 92.75 89 LEU A CA 1
ATOM 729 C C . LEU A 1 89 ? 3.493 -0.196 -4.902 1.00 92.75 89 LEU A C 1
ATOM 731 O O . LEU A 1 89 ? 3.229 0.027 -6.075 1.00 92.75 89 LEU A O 1
ATOM 735 N N . THR A 1 90 ? 4.537 0.377 -4.306 1.00 93.25 90 THR A N 1
ATOM 736 C CA . THR A 1 90 ? 5.503 1.237 -5.002 1.00 93.25 90 THR A CA 1
ATOM 737 C C . THR A 1 90 ? 6.674 0.426 -5.564 1.00 93.25 90 THR A C 1
ATOM 739 O O . THR A 1 90 ? 7.097 0.647 -6.699 1.00 93.25 90 THR A O 1
ATOM 742 N N . HIS A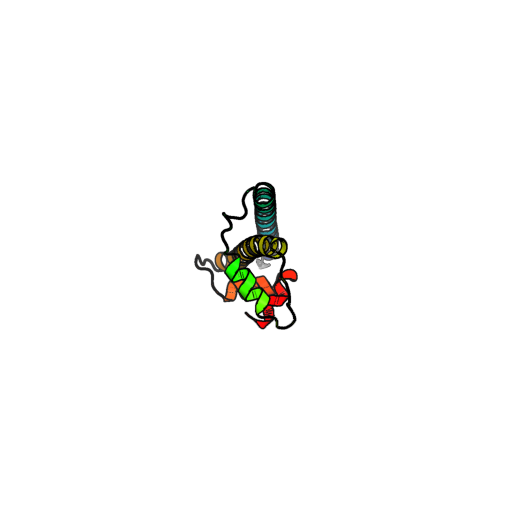 1 91 ? 7.173 -0.562 -4.815 1.00 91.69 91 HIS A N 1
ATOM 743 C CA . HIS A 1 91 ? 8.337 -1.357 -5.210 1.00 91.69 91 HIS A CA 1
ATOM 744 C C . HIS A 1 91 ? 8.039 -2.335 -6.359 1.00 91.69 91 HIS A C 1
ATOM 746 O O . HIS A 1 91 ? 8.859 -2.502 -7.263 1.00 91.69 91 HIS A O 1
ATOM 752 N N . ARG A 1 92 ? 6.880 -3.012 -6.364 1.00 90.62 92 ARG A N 1
ATOM 753 C CA . ARG A 1 92 ? 6.567 -3.987 -7.434 1.00 90.62 92 ARG A CA 1
ATOM 754 C C . ARG A 1 92 ? 6.434 -3.335 -8.815 1.00 90.62 92 ARG A C 1
ATOM 756 O O . ARG A 1 92 ? 7.074 -3.827 -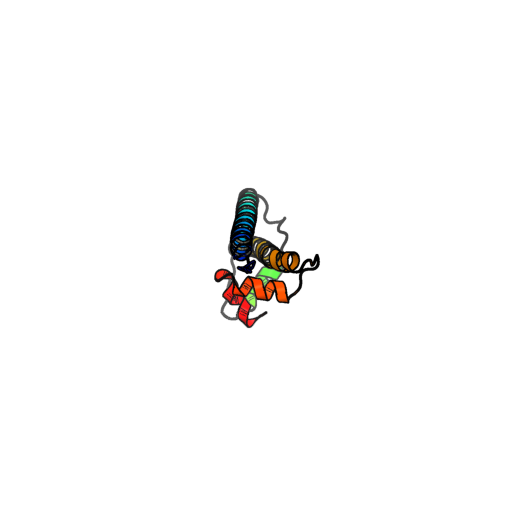9.748 1.00 90.62 92 ARG A O 1
ATOM 763 N N . PRO A 1 93 ? 5.671 -2.236 -8.973 1.00 93.38 93 PRO A N 1
ATOM 764 C CA . PRO A 1 93 ? 5.550 -1.534 -10.250 1.00 93.38 93 PRO A CA 1
ATOM 765 C C . PRO A 1 93 ? 6.863 -0.927 -10.730 1.00 93.38 93 PRO A C 1
ATOM 767 O O . PRO A 1 93 ? 7.084 -0.830 -11.935 1.00 93.38 93 PRO A O 1
ATOM 770 N N . TRP A 1 94 ? 7.763 -0.558 -9.813 1.00 93.00 94 TRP A N 1
ATOM 771 C CA . TRP A 1 94 ? 9.048 0.043 -10.169 1.00 93.00 94 TRP A CA 1
ATOM 772 C C . TRP A 1 94 ? 9.852 -0.825 -11.141 1.00 93.00 94 TRP A C 1
ATOM 774 O O . TRP A 1 94 ? 10.372 -0.331 -12.138 1.00 93.00 94 TRP A O 1
ATOM 784 N N . THR A 1 95 ? 9.823 -2.144 -10.954 1.00 89.06 95 THR A N 1
ATOM 785 C CA . THR A 1 95 ? 10.450 -3.094 -11.880 1.00 89.06 95 THR A CA 1
ATOM 786 C C . THR A 1 95 ? 9.892 -3.008 -13.308 1.00 89.06 95 THR A C 1
ATOM 788 O O . THR A 1 95 ? 10.616 -3.249 -14.274 1.00 89.06 95 THR A O 1
ATOM 791 N N . HIS A 1 96 ? 8.615 -2.661 -13.485 1.00 90.94 96 HIS A N 1
ATOM 792 C CA . HIS A 1 96 ? 8.031 -2.447 -14.812 1.00 90.94 96 HIS A CA 1
ATOM 793 C C . HIS A 1 96 ? 8.501 -1.128 -15.431 1.00 90.94 96 HIS A C 1
ATOM 795 O O . HIS A 1 96 ? 8.794 -1.092 -16.630 1.00 90.94 96 HIS A O 1
ATOM 801 N N . ALA A 1 97 ? 8.647 -0.070 -14.630 1.00 93.75 97 ALA A N 1
ATOM 802 C CA . ALA A 1 97 ? 9.233 1.183 -15.093 1.00 93.75 97 ALA A CA 1
ATOM 803 C C . ALA A 1 97 ? 10.693 0.979 -15.537 1.00 93.75 97 ALA A C 1
ATOM 805 O O . ALA A 1 97 ? 11.052 1.363 -16.654 1.00 93.75 97 ALA A O 1
ATOM 806 N N . GLU A 1 98 ? 11.496 0.271 -14.737 1.00 91.38 98 GLU A N 1
ATOM 807 C CA . GLU A 1 98 ? 12.900 -0.043 -15.033 1.00 91.38 98 GLU A CA 1
ATOM 808 C C . GLU A 1 98 ? 13.065 -0.878 -16.307 1.00 91.38 98 GLU A C 1
ATOM 810 O O . GLU A 1 98 ? 13.882 -0.538 -17.165 1.00 91.38 98 GLU A O 1
ATOM 815 N N . LYS A 1 99 ? 12.244 -1.922 -16.495 1.00 88.25 99 LYS A N 1
ATOM 816 C CA . LYS A 1 99 ? 12.234 -2.728 -17.734 1.00 88.25 99 LYS A CA 1
ATOM 817 C C . LYS A 1 99 ? 11.947 -1.885 -18.975 1.00 88.25 99 LYS A C 1
ATOM 819 O O . LYS A 1 99 ? 12.498 -2.144 -20.042 1.00 88.25 99 LYS A O 1
ATOM 824 N N . ASN A 1 100 ? 11.125 -0.849 -18.825 1.00 91.75 100 ASN A N 1
ATOM 825 C CA . ASN A 1 100 ? 10.815 0.114 -19.877 1.00 91.75 100 ASN A CA 1
ATOM 826 C C . ASN A 1 100 ? 11.819 1.278 -19.954 1.00 91.75 100 ASN A C 1
ATOM 828 O O . ASN A 1 100 ? 11.572 2.241 -20.679 1.00 91.75 100 ASN A O 1
ATOM 832 N N . LYS A 1 101 ? 12.942 1.207 -19.221 1.00 93.69 101 LYS A N 1
ATOM 833 C CA . LYS A 1 101 ? 13.981 2.248 -19.133 1.00 93.69 101 LYS A CA 1
ATOM 834 C C . LYS A 1 101 ? 13.431 3.612 -18.701 1.00 93.69 101 LYS A C 1
ATOM 836 O O . LYS A 1 101 ? 13.954 4.654 -19.091 1.00 93.69 101 LYS A O 1
ATOM 841 N N . ARG A 1 102 ? 12.360 3.611 -17.907 1.00 96.38 102 ARG A N 1
ATOM 842 C CA . ARG A 1 102 ? 11.742 4.814 -17.350 1.00 96.38 102 ARG A CA 1
ATOM 843 C C . ARG A 1 102 ? 12.180 5.003 -15.906 1.00 96.38 102 ARG A C 1
ATOM 845 O O . ARG A 1 102 ? 12.220 4.054 -15.136 1.00 96.38 102 ARG A O 1
ATOM 852 N N . GLN A 1 103 ? 12.435 6.257 -15.541 1.00 95.31 103 GLN A N 1
ATOM 853 C CA . GLN A 1 103 ? 12.678 6.688 -14.156 1.00 95.31 103 GLN A CA 1
ATOM 854 C C . GLN A 1 103 ? 11.444 7.354 -13.527 1.00 95.31 103 GLN A C 1
ATOM 856 O O . GLN A 1 103 ? 11.514 7.928 -12.446 1.00 95.31 103 GLN A O 1
ATOM 861 N N . THR A 1 104 ? 10.305 7.298 -14.217 1.00 96.31 104 THR A N 1
ATOM 862 C CA . THR A 1 104 ? 9.020 7.810 -13.743 1.00 96.31 104 THR A CA 1
ATOM 863 C C . THR A 1 104 ? 8.039 6.651 -13.680 1.00 96.31 104 THR A C 1
ATOM 865 O O . THR A 1 104 ? 7.797 5.990 -14.698 1.00 96.31 104 THR A O 1
ATOM 868 N N . LEU A 1 105 ? 7.481 6.421 -12.491 1.00 96.81 105 LEU A N 1
ATOM 869 C CA . LEU A 1 105 ? 6.453 5.415 -12.264 1.00 96.81 105 LEU A CA 1
ATOM 870 C C . LEU A 1 105 ? 5.128 5.879 -12.879 1.00 96.81 105 LEU A C 1
ATOM 872 O O . LEU A 1 105 ? 4.713 7.020 -12.684 1.00 96.81 105 LEU A O 1
ATOM 876 N N . GLN A 1 106 ? 4.473 5.008 -13.643 1.00 96.19 106 GLN A N 1
ATOM 877 C CA . GLN A 1 106 ? 3.211 5.305 -14.317 1.00 96.19 106 GLN A CA 1
ATOM 878 C C . GLN A 1 106 ? 2.096 4.387 -13.818 1.00 96.19 106 GLN A C 1
ATOM 880 O O . GLN A 1 106 ? 2.347 3.269 -13.376 1.00 96.19 106 GLN A O 1
ATOM 885 N N . LYS A 1 107 ? 0.836 4.816 -13.978 1.00 95.50 107 LYS A N 1
ATOM 886 C CA . LYS A 1 107 ? -0.340 3.999 -13.625 1.00 95.50 107 LYS A CA 1
ATOM 887 C C . LYS A 1 107 ? -0.287 2.600 -14.259 1.00 95.50 107 LYS A C 1
ATOM 889 O O . LYS A 1 107 ? -0.572 1.612 -13.593 1.00 95.50 107 LYS A O 1
ATOM 894 N N . ASN A 1 108 ? 0.144 2.508 -15.518 1.00 95.50 108 ASN A N 1
ATOM 895 C CA . ASN A 1 108 ? 0.243 1.235 -16.238 1.00 95.50 108 ASN A CA 1
ATOM 896 C C . ASN A 1 108 ? 1.239 0.252 -15.599 1.00 95.50 108 ASN A C 1
ATOM 898 O O . ASN A 1 108 ? 1.037 -0.955 -15.703 1.00 95.50 108 ASN A O 1
ATOM 902 N N . ASP A 1 109 ? 2.281 0.743 -14.919 1.00 95.62 109 ASP A N 1
ATOM 903 C CA . ASP A 1 109 ? 3.204 -0.114 -14.168 1.00 95.62 109 ASP A CA 1
ATOM 904 C C . ASP A 1 109 ? 2.505 -0.753 -12.968 1.00 95.62 109 ASP A C 1
ATOM 906 O O . ASP A 1 109 ? 2.720 -1.927 -12.672 1.00 95.62 109 ASP A O 1
ATOM 910 N N . ILE A 1 110 ? 1.647 0.021 -12.297 1.00 95.62 110 ILE A N 1
ATOM 911 C CA . ILE A 1 110 ? 0.884 -0.423 -11.128 1.00 95.62 110 ILE A CA 1
ATOM 912 C C . ILE A 1 110 ? -0.125 -1.489 -11.549 1.00 95.62 110 ILE A C 1
ATOM 914 O O . ILE A 1 110 ? -0.138 -2.581 -10.985 1.00 95.62 110 ILE A O 1
ATOM 918 N N . VAL A 1 111 ? -0.890 -1.220 -12.611 1.00 95.50 111 VAL A N 1
ATOM 919 C CA . VAL A 1 111 ? -1.840 -2.182 -13.193 1.00 95.50 111 VAL A CA 1
ATOM 920 C C . VAL A 1 111 ? -1.128 -3.475 -13.605 1.00 95.50 111 VAL A C 1
ATOM 922 O O . VAL A 1 111 ? -1.621 -4.571 -13.340 1.00 95.50 111 VAL A O 1
ATOM 925 N N . ALA A 1 112 ? 0.052 -3.376 -14.226 1.00 93.69 112 ALA A N 1
ATOM 926 C CA . ALA A 1 112 ? 0.823 -4.550 -14.622 1.00 93.69 112 ALA A CA 1
ATOM 927 C C . ALA A 1 112 ? 1.299 -5.383 -13.420 1.00 93.69 112 ALA A C 1
ATOM 929 O O . ALA A 1 112 ? 1.258 -6.611 -13.490 1.00 93.69 112 ALA A O 1
ATOM 930 N N . ALA A 1 113 ? 1.715 -4.738 -12.328 1.00 93.12 113 ALA A N 1
ATOM 931 C CA . ALA A 1 113 ? 2.154 -5.424 -11.115 1.00 93.12 113 ALA A CA 1
ATOM 932 C C . ALA A 1 113 ? 0.999 -6.096 -10.355 1.00 93.12 113 ALA A C 1
ATOM 934 O O . ALA A 1 113 ? 1.173 -7.205 -9.843 1.00 93.12 113 ALA A O 1
ATOM 935 N N . ILE A 1 114 ? -0.175 -5.453 -10.307 1.00 94.81 114 ILE A N 1
ATOM 936 C CA . ILE A 1 114 ? -1.393 -6.001 -9.685 1.00 94.81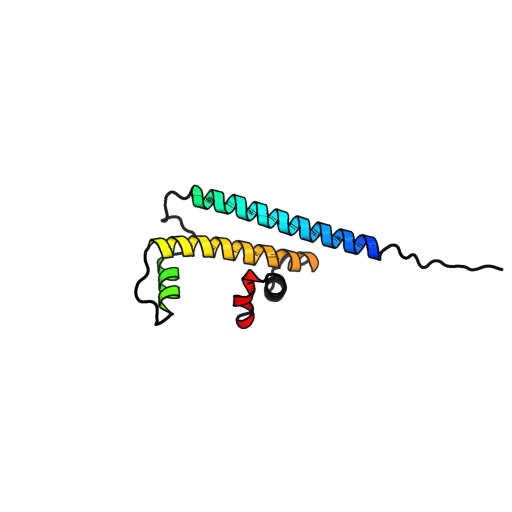 114 ILE A CA 1
ATOM 937 C C . ILE A 1 114 ? -1.793 -7.310 -10.364 1.00 94.81 114 ILE A C 1
ATOM 939 O O . ILE A 1 114 ? -1.975 -8.318 -9.693 1.00 94.81 114 ILE A O 1
ATOM 943 N N . ARG A 1 115 ? -1.801 -7.340 -11.703 1.00 92.75 115 ARG A N 1
ATOM 944 C CA . ARG A 1 115 ? -2.114 -8.547 -12.494 1.00 92.75 115 ARG A CA 1
ATOM 945 C C . ARG A 1 115 ? -1.168 -9.730 -12.254 1.00 92.75 115 ARG A C 1
ATOM 947 O O . ARG A 1 115 ? -1.460 -10.830 -12.702 1.00 92.75 115 ARG A O 1
ATOM 954 N N . GLN A 1 116 ? -0.015 -9.500 -11.626 1.00 90.56 116 GLN A N 1
ATOM 955 C CA . GLN A 1 116 ? 1.004 -10.519 -11.347 1.00 90.56 116 GLN A CA 1
ATOM 956 C C . GLN A 1 116 ? 1.104 -10.858 -9.855 1.00 90.56 116 GLN A C 1
ATOM 958 O O . GLN A 1 116 ? 2.016 -11.580 -9.453 1.00 90.56 116 GLN A O 1
ATOM 963 N N . THR A 1 117 ? 0.224 -10.296 -9.023 1.00 90.81 117 THR A N 1
ATOM 964 C CA . THR A 1 117 ? 0.289 -10.431 -7.570 1.00 90.81 117 THR A CA 1
ATOM 965 C C . THR A 1 117 ? -1.107 -10.689 -7.008 1.00 90.81 117 THR A C 1
ATOM 967 O O . THR A 1 117 ? -1.838 -9.743 -6.735 1.00 90.81 117 THR A O 1
ATOM 970 N N . ASP A 1 118 ? -1.442 -11.956 -6.760 1.00 92.69 118 ASP A N 1
ATOM 971 C CA . ASP A 1 118 ? -2.782 -12.397 -6.327 1.00 92.69 118 ASP A CA 1
ATOM 972 C C . ASP A 1 118 ? -3.316 -11.626 -5.109 1.00 92.69 118 ASP A C 1
ATOM 974 O O . ASP A 1 118 ? -4.466 -11.206 -5.072 1.00 92.69 118 ASP A O 1
ATOM 978 N N . ARG A 1 119 ? -2.459 -11.326 -4.122 1.00 91.06 119 ARG A N 1
ATOM 979 C CA . ARG A 1 119 ? -2.868 -10.555 -2.931 1.00 91.06 119 ARG A CA 1
ATOM 980 C C . ARG A 1 119 ? -3.302 -9.109 -3.213 1.00 91.06 119 ARG A C 1
ATOM 982 O O . ARG A 1 119 ? -3.818 -8.456 -2.314 1.00 91.06 119 ARG A O 1
ATOM 989 N N . LEU A 1 120 ? -3.041 -8.593 -4.413 1.00 93.69 120 LEU A N 1
ATOM 990 C CA . LEU A 1 120 ? -3.446 -7.259 -4.856 1.00 93.69 120 LEU A CA 1
ATOM 991 C C . LEU A 1 120 ? -4.686 -7.296 -5.763 1.00 93.69 120 LEU A C 1
ATOM 993 O O . LEU A 1 120 ? -5.092 -6.245 -6.249 1.00 93.69 120 LEU A O 1
ATOM 997 N N . GLU A 1 121 ? -5.296 -8.466 -5.989 1.00 93.62 121 GLU A N 1
ATOM 998 C CA . GLU A 1 121 ? -6.468 -8.630 -6.864 1.00 93.62 121 GLU A CA 1
ATOM 999 C C . GLU A 1 121 ? -7.638 -7.720 -6.465 1.00 93.62 121 GLU A C 1
ATOM 1001 O O . GLU A 1 121 ? -8.329 -7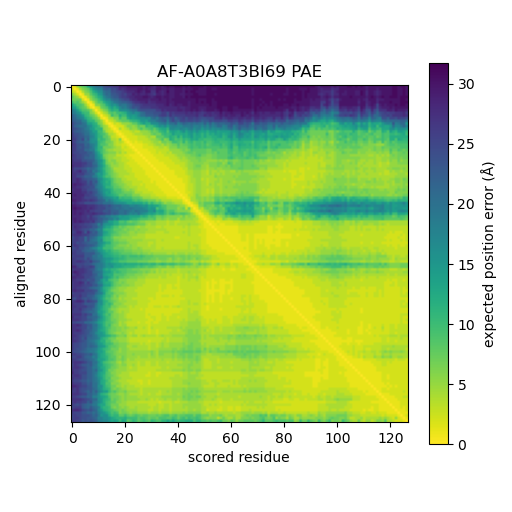.202 -7.336 1.00 93.62 121 GLU A O 1
ATOM 1006 N N . PHE A 1 122 ? -7.787 -7.409 -5.174 1.00 94.88 122 PHE A N 1
ATOM 1007 C CA . PHE A 1 122 ? -8.808 -6.481 -4.671 1.00 94.88 122 PHE A CA 1
ATOM 1008 C C . PHE A 1 122 ? -8.728 -5.060 -5.270 1.00 94.88 122 PHE A C 1
ATOM 1010 O O . PHE A 1 122 ? -9.660 -4.275 -5.128 1.00 94.88 122 PHE A O 1
ATOM 1017 N N . LEU A 1 123 ? -7.617 -4.710 -5.928 1.00 95.56 123 LEU A N 1
ATOM 1018 C CA . LEU A 1 123 ? -7.424 -3.430 -6.612 1.00 95.56 123 LEU A CA 1
ATOM 1019 C C . LEU A 1 123 ? -7.795 -3.467 -8.100 1.00 95.56 123 LEU A C 1
ATOM 1021 O O . LEU A 1 123 ? -7.795 -2.413 -8.737 1.00 95.56 123 LEU A O 1
ATOM 1025 N N . ALA A 1 124 ? -8.061 -4.643 -8.675 1.00 91.00 124 ALA A N 1
ATOM 1026 C CA . ALA A 1 124 ? -8.283 -4.803 -10.112 1.00 91.00 124 ALA A CA 1
ATOM 1027 C C . ALA A 1 124 ? -9.498 -4.008 -10.616 1.00 91.00 124 ALA A C 1
ATOM 1029 O O . ALA A 1 124 ? -9.453 -3.461 -11.714 1.00 91.00 124 ALA A O 1
ATOM 1030 N N . ASP A 1 125 ? -10.539 -3.880 -9.791 1.00 90.00 125 ASP A N 1
ATOM 1031 C CA . ASP A 1 125 ? -11.748 -3.119 -10.130 1.00 90.00 125 ASP A CA 1
ATOM 1032 C C . ASP A 1 125 ? -11.569 -1.597 -9.983 1.00 90.00 125 ASP A C 1
ATOM 1034 O O . ASP A 1 125 ? -12.391 -0.815 -10.462 1.00 90.00 125 ASP A O 1
ATOM 1038 N N . ILE A 1 126 ? -10.486 -1.156 -9.334 1.00 91.94 126 ILE A N 1
ATOM 1039 C CA . ILE A 1 126 ? -10.195 0.260 -9.071 1.00 91.94 126 ILE A CA 1
ATOM 1040 C C . ILE A 1 126 ? -9.225 0.838 -10.118 1.00 91.94 126 ILE A C 1
ATOM 1042 O O . ILE A 1 126 ? -9.285 2.037 -10.418 1.00 91.94 126 ILE A O 1
ATOM 1046 N N . LEU A 1 127 ? -8.305 0.025 -10.659 1.00 87.31 127 LEU A N 1
ATOM 1047 C CA . LEU A 1 127 ? -7.117 0.500 -11.391 1.00 87.31 127 LEU A CA 1
ATOM 1048 C C . LEU A 1 127 ? -7.056 0.135 -12.876 1.00 87.31 127 LEU A C 1
ATOM 1050 O O . LEU A 1 127 ? -7.130 -1.052 -13.244 1.00 87.31 127 LEU A O 1
#

Foldseek 3Di:
DDDDDDDDPPPVVVVVVVVVVLVVVLVVVLVVVVVVLVVVVVVPPDLVPQPDDLVVLVVVQVVPVPDDDDDPVNSSVVSSVVVNVVVVLVSQLVVVCVVVVHPDRDPVSSQVSLVVDVVSVVCNVVD

pLDDT: mean 84.92, std 15.24, range [39.62, 97.75]

Mean predicted aligned error: 8.72 Å

Nearest PDB structures (foldseek):
  6y36-assembly1_C  TM=9.213E-01  e=4.479E-08  Aspergillus fumigatus Af293
  4g92-assembly1_C  TM=9.687E-01  e=1.591E-07  Aspergillus nidulans FGSC A4
  6y39-assembly1_F  TM=9.329E-01  e=9.727E-07  Aspergillus nidulans FGSC A4
  8kcb-assembly1_A  TM=7.702E-01  e=6.148E-03  Arabidopsis thaliana
  3azj-assembly1_G  TM=7.734E-01  e=7.826E-03  Homo sapiens